Protein AF-A0A5P0ZSF3-F1 (afdb_monomer_lite)

Structure (mmCIF, N/CA/C/O backbone):
data_AF-A0A5P0ZSF3-F1
#
_entry.id   AF-A0A5P0ZSF3-F1
#
loop_
_atom_site.group_PDB
_atom_site.id
_atom_site.type_symbol
_atom_site.label_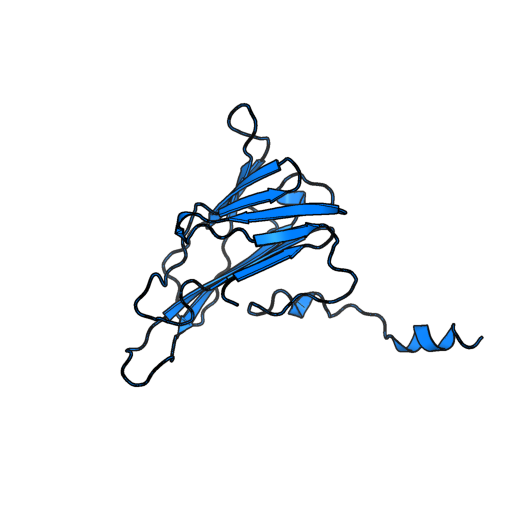atom_id
_atom_site.label_alt_id
_atom_site.label_comp_id
_atom_site.label_asym_id
_atom_site.label_entity_id
_atom_site.label_seq_id
_atom_site.pdbx_PDB_ins_code
_atom_site.Cartn_x
_atom_site.Cartn_y
_atom_site.Cartn_z
_atom_site.occupancy
_atom_site.B_iso_or_equiv
_atom_site.auth_seq_id
_atom_site.auth_comp_id
_atom_site.auth_asym_id
_atom_site.auth_atom_id
_atom_site.pdbx_PDB_model_num
ATOM 1 N N . LYS A 1 1 ? 3.431 -14.510 -9.820 1.00 53.94 1 LYS A N 1
ATOM 2 C CA . LYS A 1 1 ? 2.416 -13.658 -9.156 1.00 53.94 1 LYS A CA 1
ATOM 3 C C . LYS A 1 1 ? 2.974 -12.254 -9.147 1.00 53.94 1 LYS A C 1
ATOM 5 O O . LYS A 1 1 ? 4.081 -12.092 -8.649 1.00 53.94 1 LYS A O 1
ATOM 10 N N . HIS A 1 2 ? 2.286 -11.316 -9.782 1.00 77.31 2 HIS A N 1
ATOM 11 C CA . HIS A 1 2 ? 2.775 -9.950 -9.973 1.00 77.31 2 HIS A CA 1
ATOM 12 C C . HIS A 1 2 ? 2.245 -9.027 -8.874 1.00 77.31 2 HIS A C 1
ATOM 14 O O . HIS A 1 2 ? 2.740 -7.932 -8.681 1.00 77.31 2 HIS A O 1
ATOM 20 N N . GLU A 1 3 ? 1.304 -9.521 -8.082 1.00 81.19 3 GLU A N 1
ATOM 21 C CA . GLU A 1 3 ? 0.657 -8.805 -7.014 1.00 81.19 3 GLU A CA 1
ATOM 22 C C . GLU A 1 3 ? 0.197 -9.783 -5.924 1.00 81.19 3 GLU A C 1
ATOM 24 O O . GLU A 1 3 ? -0.018 -10.979 -6.165 1.00 81.19 3 GLU A O 1
ATOM 29 N N . SER A 1 4 ? 0.081 -9.291 -4.693 1.00 84.56 4 SER A N 1
ATOM 30 C CA . SER A 1 4 ? -0.464 -10.068 -3.581 1.00 84.56 4 SER A CA 1
ATOM 31 C C . SER A 1 4 ? -1.041 -9.173 -2.496 1.00 84.56 4 SER A C 1
ATOM 33 O O . SER A 1 4 ? -0.567 -8.057 -2.285 1.00 84.56 4 SER A O 1
ATOM 35 N N . LEU A 1 5 ? -2.047 -9.693 -1.794 1.00 85.12 5 LEU A N 1
ATOM 36 C CA . LEU A 1 5 ? -2.672 -9.055 -0.645 1.00 85.12 5 LEU A CA 1
ATOM 37 C C . LEU A 1 5 ? -2.792 -10.084 0.479 1.00 85.12 5 LEU A C 1
ATOM 39 O O . LEU A 1 5 ? -3.345 -11.167 0.285 1.00 85.12 5 LEU A O 1
ATOM 43 N N . LEU A 1 6 ? -2.255 -9.749 1.647 1.00 84.56 6 LEU A N 1
ATOM 44 C CA . LEU A 1 6 ? -2.312 -10.569 2.854 1.00 84.56 6 LEU A CA 1
ATOM 45 C C . LEU A 1 6 ? -2.728 -9.690 4.035 1.00 84.56 6 LEU A C 1
ATOM 47 O O . LEU A 1 6 ? -2.498 -8.482 4.034 1.00 84.56 6 LEU A O 1
ATOM 51 N N . ALA A 1 7 ? -3.310 -10.289 5.068 1.00 84.06 7 ALA A N 1
ATOM 52 C CA . ALA A 1 7 ? -3.648 -9.572 6.289 1.00 84.06 7 ALA A CA 1
ATOM 53 C C . ALA A 1 7 ? -3.560 -10.475 7.518 1.00 84.06 7 ALA A C 1
ATOM 55 O O . ALA A 1 7 ? -3.914 -11.657 7.468 1.00 84.06 7 ALA A O 1
ATOM 56 N N . ASP A 1 8 ? -3.122 -9.885 8.625 1.00 82.25 8 ASP A N 1
ATOM 57 C CA . ASP A 1 8 ?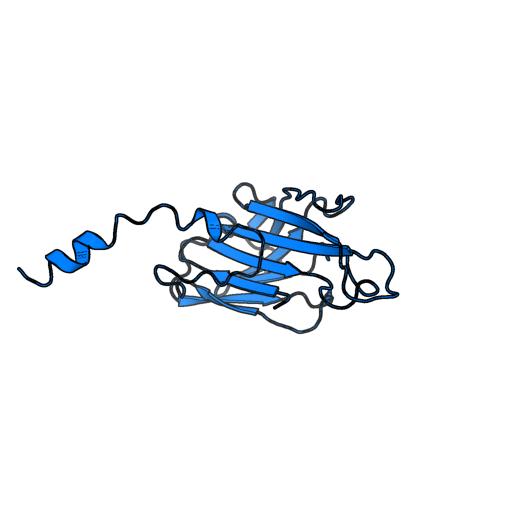 -3.201 -10.460 9.966 1.00 82.25 8 ASP A CA 1
ATOM 58 C C . ASP A 1 8 ? -4.166 -9.629 10.836 1.00 82.25 8 ASP A C 1
ATOM 60 O O . ASP A 1 8 ? -4.973 -8.852 10.324 1.00 82.25 8 ASP A O 1
ATOM 64 N N . GLN A 1 9 ? -4.135 -9.815 12.157 1.00 83.62 9 GLN A N 1
ATOM 65 C CA . GLN A 1 9 ? -5.008 -9.082 13.082 1.00 83.62 9 GLN A CA 1
ATOM 66 C C . GLN A 1 9 ? -4.698 -7.579 13.177 1.00 83.62 9 GLN A C 1
ATOM 68 O O . GLN A 1 9 ? -5.539 -6.822 13.645 1.00 83.62 9 GLN A O 1
ATOM 73 N N . ASN A 1 10 ? -3.505 -7.141 12.781 1.00 86.38 10 ASN A N 1
ATOM 74 C CA . ASN A 1 10 ? -2.973 -5.803 13.029 1.00 86.38 10 ASN A CA 1
ATOM 75 C C . ASN A 1 10 ? -2.536 -5.071 11.756 1.00 86.38 10 ASN A C 1
ATOM 77 O O . ASN A 1 10 ? -2.438 -3.843 11.775 1.00 86.38 10 ASN A O 1
ATOM 81 N N . ASN A 1 11 ? -2.239 -5.791 10.676 1.00 89.38 11 ASN A N 1
ATOM 82 C CA . ASN A 1 11 ? -1.584 -5.261 9.490 1.00 89.38 11 ASN A CA 1
ATOM 83 C C . ASN A 1 11 ? -2.178 -5.825 8.200 1.00 89.38 11 ASN A C 1
ATOM 85 O O . ASN A 1 11 ? -2.599 -6.980 8.127 1.00 89.38 11 ASN A O 1
ATOM 89 N N . ILE A 1 12 ? -2.101 -4.999 7.162 1.00 91.25 12 ILE A N 1
ATOM 90 C CA . ILE A 1 12 ? -2.286 -5.379 5.765 1.00 91.25 12 ILE A CA 1
ATOM 91 C C . ILE A 1 12 ? -0.913 -5.391 5.104 1.00 91.25 12 ILE A C 1
ATOM 93 O O . ILE A 1 12 ? -0.107 -4.486 5.328 1.00 91.25 12 ILE A O 1
ATOM 97 N N . TYR A 1 13 ? -0.664 -6.397 4.278 1.00 90.50 13 TYR A N 1
ATOM 98 C CA . TYR A 1 13 ? 0.545 -6.540 3.487 1.00 90.50 13 TYR A CA 1
ATOM 99 C C . TYR A 1 13 ? 0.172 -6.565 2.015 1.00 90.50 13 TYR A C 1
ATOM 101 O O . TYR A 1 13 ? -0.731 -7.300 1.614 1.00 90.50 13 TYR A O 1
ATOM 109 N N . PHE A 1 14 ? 0.874 -5.777 1.218 1.00 90.56 14 PHE A N 1
ATOM 110 C CA . PHE A 1 14 ? 0.641 -5.692 -0.213 1.00 90.56 14 PHE A CA 1
ATOM 111 C C . PHE A 1 14 ? 1.964 -5.737 -0.956 1.00 90.56 14 PHE A C 1
ATOM 113 O O . PHE A 1 14 ? 2.945 -5.136 -0.515 1.00 90.56 14 PHE A O 1
ATOM 120 N N . TYR A 1 15 ? 1.957 -6.411 -2.098 1.00 90.25 15 TYR A N 1
ATOM 121 C CA . TYR A 1 15 ? 3.040 -6.370 -3.066 1.00 90.25 15 TYR A CA 1
ATOM 122 C C . TYR A 1 15 ? 2.482 -6.170 -4.465 1.00 90.25 15 TYR A C 1
ATOM 124 O O . TYR A 1 15 ? 1.416 -6.700 -4.785 1.00 90.25 15 TYR A O 1
ATOM 132 N N . LEU A 1 16 ? 3.241 -5.453 -5.285 1.00 88.25 16 LEU A N 1
ATOM 133 C CA . LEU A 1 16 ? 3.003 -5.238 -6.701 1.00 88.25 16 LEU A CA 1
ATOM 134 C C . LEU A 1 16 ? 4.338 -5.180 -7.447 1.00 88.25 16 LEU A C 1
ATOM 136 O O . LEU A 1 16 ? 5.267 -4.512 -7.006 1.00 88.25 16 LEU A O 1
ATOM 140 N N . ASN A 1 17 ? 4.391 -5.814 -8.609 1.00 86.88 17 ASN A N 1
ATOM 141 C CA . ASN A 1 17 ? 5.426 -5.720 -9.622 1.00 86.88 17 ASN A CA 1
ATOM 142 C C . ASN A 1 17 ? 4.758 -5.252 -10.918 1.00 86.88 17 ASN A C 1
ATOM 144 O O . ASN A 1 17 ? 3.849 -5.912 -11.420 1.00 86.88 17 ASN A O 1
ATOM 148 N N . MET A 1 18 ? 5.195 -4.102 -11.432 1.00 85.00 18 MET A N 1
ATOM 149 C CA . MET A 1 18 ? 4.507 -3.385 -12.508 1.00 85.00 18 MET A CA 1
ATOM 150 C C . MET A 1 18 ? 4.554 -4.096 -13.865 1.00 85.00 18 MET A C 1
ATOM 152 O O . MET A 1 18 ? 3.564 -4.109 -14.590 1.00 85.00 18 MET A O 1
ATOM 156 N N . SER A 1 19 ? 5.697 -4.680 -14.227 1.00 76.62 19 SER A N 1
ATOM 157 C CA . SER A 1 19 ? 5.856 -5.404 -15.493 1.00 76.62 19 SER A CA 1
ATOM 158 C C . SER A 1 19 ? 6.932 -6.493 -15.394 1.00 76.62 19 SER A C 1
ATOM 160 O O . SER A 1 19 ? 8.065 -6.310 -15.839 1.00 76.62 19 SER A O 1
ATOM 162 N N . PRO A 1 20 ? 6.610 -7.647 -14.801 1.00 61.62 20 PRO A N 1
ATOM 163 C CA . PRO A 1 20 ? 7.577 -8.724 -14.583 1.00 61.62 20 PRO A CA 1
ATOM 164 C C . PRO A 1 20 ? 7.956 -9.507 -15.848 1.00 61.62 20 PRO A C 1
ATOM 166 O O . PRO A 1 20 ? 8.992 -10.165 -15.841 1.00 61.62 20 PRO A O 1
ATOM 169 N N . GLU A 1 21 ? 7.162 -9.439 -16.924 1.00 58.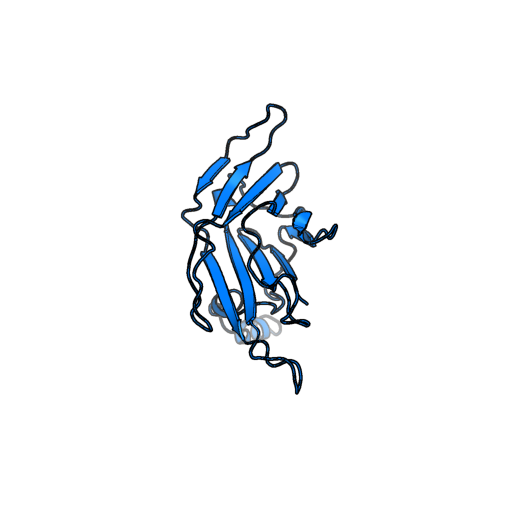25 21 GLU A N 1
ATOM 170 C CA . GLU A 1 21 ? 7.373 -10.257 -18.135 1.00 58.25 21 GLU A CA 1
ATOM 171 C C . GLU A 1 21 ? 7.695 -9.443 -19.402 1.00 58.25 21 GLU A C 1
ATOM 173 O O . GLU A 1 21 ? 8.157 -10.011 -20.388 1.00 58.25 21 GLU A O 1
ATOM 178 N N . HIS A 1 22 ? 7.545 -8.112 -19.400 1.00 55.47 22 HIS A N 1
ATOM 179 C CA . HIS A 1 22 ? 7.731 -7.305 -20.613 1.00 55.47 22 HIS A CA 1
ATOM 180 C C . HIS A 1 22 ? 8.356 -5.941 -20.313 1.00 55.47 22 HIS A C 1
ATOM 182 O O . HIS A 1 22 ? 7.652 -4.937 -20.224 1.00 55.47 22 HIS A O 1
ATOM 188 N N . GLY A 1 23 ? 9.688 -5.861 -20.235 1.00 53.16 23 GLY A N 1
ATOM 189 C CA . GLY A 1 23 ? 10.450 -4.620 -19.986 1.00 53.16 23 GLY A CA 1
ATOM 190 C C . GLY A 1 23 ? 10.260 -3.453 -20.976 1.00 53.16 23 GLY A C 1
ATOM 191 O O . GLY A 1 23 ? 11.004 -2.480 -20.901 1.00 53.16 23 GLY A O 1
ATOM 192 N N . TYR A 1 24 ? 9.267 -3.532 -21.867 1.00 54.81 24 TYR A N 1
ATOM 193 C CA . TYR A 1 24 ? 8.791 -2.479 -22.770 1.00 54.81 24 TYR A CA 1
ATOM 194 C C . TYR A 1 24 ? 7.370 -1.962 -22.447 1.00 54.81 24 TYR A C 1
ATOM 196 O O . TYR A 1 24 ? 6.880 -1.073 -23.140 1.00 54.81 24 TYR A O 1
ATOM 204 N N . GLY A 1 25 ? 6.694 -2.523 -21.437 1.00 62.72 25 GLY A N 1
ATOM 205 C CA . GLY A 1 25 ? 5.365 -2.107 -20.973 1.00 62.72 25 GLY A CA 1
ATOM 206 C C . GLY A 1 25 ? 5.399 -1.049 -19.864 1.00 62.72 25 GLY A C 1
ATOM 207 O O . GLY A 1 25 ? 6.421 -0.412 -19.616 1.00 62.72 25 GLY A O 1
ATOM 208 N N . TYR A 1 26 ? 4.269 -0.868 -19.174 1.00 74.38 26 TYR A N 1
ATOM 209 C CA . TYR A 1 26 ? 4.146 0.069 -18.054 1.00 74.38 26 TYR A CA 1
ATOM 210 C C . TYR A 1 26 ? 4.956 -0.420 -16.843 1.00 74.38 26 TYR A C 1
ATOM 212 O O . TYR A 1 26 ? 4.500 -1.250 -16.065 1.00 74.38 26 TYR A O 1
ATOM 220 N N . SER A 1 27 ? 6.199 0.049 -16.730 1.00 81.81 27 SER A N 1
ATOM 221 C CA . SER A 1 27 ? 7.203 -0.485 -15.802 1.00 81.81 27 SER A CA 1
ATOM 222 C C . SER A 1 27 ? 7.500 0.400 -14.593 1.00 81.81 27 SER A C 1
ATOM 224 O O . SER A 1 27 ? 8.235 -0.016 -13.700 1.00 81.81 27 SER A O 1
ATOM 226 N N . THR A 1 28 ? 6.954 1.613 -14.554 1.00 88.94 28 THR A N 1
ATOM 227 C CA . THR A 1 28 ? 7.092 2.549 -13.432 1.00 88.94 28 THR A CA 1
ATOM 228 C C . THR A 1 28 ? 5.900 2.453 -12.501 1.00 88.94 28 THR A C 1
ATOM 230 O O . THR A 1 28 ? 4.781 2.263 -12.971 1.00 88.94 28 THR A O 1
ATOM 233 N N . ILE A 1 29 ? 6.109 2.659 -11.204 1.00 91.25 29 ILE A N 1
ATOM 234 C CA . ILE A 1 29 ? 5.047 2.577 -10.210 1.00 91.25 29 ILE A CA 1
ATOM 235 C C . ILE A 1 29 ? 3.931 3.576 -10.524 1.00 91.25 29 ILE A C 1
ATOM 237 O O . ILE A 1 29 ? 4.165 4.775 -10.694 1.00 91.25 29 ILE A O 1
ATOM 241 N N . GLN A 1 30 ? 2.696 3.084 -10.562 1.00 92.88 30 GLN A N 1
ATOM 242 C CA . GLN A 1 30 ? 1.519 3.940 -10.574 1.00 92.88 30 GLN A CA 1
ATOM 243 C C . GLN A 1 30 ? 1.413 4.622 -9.202 1.00 92.88 30 GLN A C 1
ATOM 245 O O . GLN A 1 30 ? 1.299 3.914 -8.203 1.00 92.88 30 GLN A O 1
ATOM 250 N N . PRO A 1 31 ? 1.448 5.962 -9.090 1.00 94.25 31 PRO A N 1
ATOM 251 C CA . PRO A 1 31 ? 1.476 6.616 -7.780 1.00 94.25 31 PRO A CA 1
ATOM 252 C C . PRO A 1 31 ? 0.163 6.520 -7.003 1.00 94.25 31 PRO A C 1
ATOM 254 O O . PRO A 1 31 ? 0.176 6.485 -5.776 1.00 94.25 31 PRO A O 1
ATOM 257 N N . SER A 1 32 ? -0.971 6.524 -7.701 1.00 95.06 32 SER A N 1
ATOM 258 C CA . SER A 1 32 ? -2.303 6.712 -7.114 1.00 95.06 32 SER A CA 1
ATOM 259 C C . SER A 1 32 ? -3.356 5.791 -7.734 1.00 95.06 32 SER A C 1
ATOM 261 O O . SER A 1 32 ? -3.102 5.095 -8.721 1.00 95.06 32 SER A O 1
ATOM 263 N N . GLY A 1 33 ? -4.561 5.813 -7.159 1.00 92.81 33 GLY A N 1
ATOM 264 C CA . GLY A 1 33 ? -5.695 4.995 -7.598 1.00 92.81 33 GLY A CA 1
ATOM 265 C C . GLY A 1 33 ? -5.763 3.625 -6.927 1.00 92.81 33 GLY A C 1
ATOM 266 O O . GLY A 1 33 ? -6.530 2.782 -7.377 1.00 92.81 33 GLY A O 1
ATOM 267 N N . TYR A 1 34 ? -4.962 3.400 -5.881 1.00 96.31 34 TYR A N 1
ATOM 268 C CA . TYR A 1 34 ? -5.081 2.221 -5.029 1.00 96.31 34 TYR A CA 1
ATOM 269 C C . TYR A 1 34 ? -6.265 2.407 -4.087 1.00 96.31 34 TYR A C 1
ATOM 271 O O . TYR A 1 34 ? -6.200 3.228 -3.172 1.00 96.31 34 TYR A O 1
ATOM 279 N N . GLU A 1 35 ? -7.326 1.645 -4.307 1.00 96.81 35 GLU A N 1
ATOM 280 C CA . GLU A 1 35 ? -8.520 1.665 -3.470 1.00 96.81 35 GLU A CA 1
ATOM 281 C C . GLU A 1 35 ? -8.519 0.436 -2.565 1.00 96.81 35 GLU A C 1
ATOM 283 O O . GLU A 1 35 ? -8.636 -0.700 -3.036 1.00 96.81 35 GLU A O 1
ATOM 288 N N . LEU A 1 36 ? -8.375 0.689 -1.267 1.00 96.38 36 LEU A N 1
ATOM 289 C CA . LEU A 1 36 ? -8.384 -0.295 -0.197 1.00 96.38 36 LEU A CA 1
ATOM 290 C C . LEU A 1 36 ? -9.758 -0.306 0.473 1.00 96.38 36 LEU A C 1
ATOM 292 O O . LEU A 1 36 ? -10.204 0.720 0.984 1.00 96.38 36 LEU A O 1
ATOM 296 N N . THR A 1 37 ? -10.387 -1.473 0.557 1.00 94.38 37 THR A N 1
ATOM 297 C CA . THR A 1 37 ? -11.575 -1.679 1.397 1.00 94.38 37 THR A CA 1
ATOM 298 C C . THR A 1 37 ? -11.194 -2.518 2.606 1.00 94.38 37 THR A C 1
ATOM 300 O O . THR A 1 37 ? -10.463 -3.496 2.467 1.00 94.38 37 THR A O 1
ATOM 303 N N . VAL A 1 38 ? -11.688 -2.152 3.788 1.00 92.62 38 VAL A N 1
ATOM 304 C CA . VAL A 1 38 ? -11.593 -2.954 5.014 1.00 92.62 38 VAL A CA 1
ATOM 305 C C . VAL A 1 38 ? -12.971 -2.968 5.666 1.00 92.62 38 VAL A C 1
ATOM 307 O O . VAL A 1 38 ? -13.394 -1.962 6.237 1.00 92.62 38 VAL A O 1
ATOM 310 N N . GLY A 1 39 ? -13.686 -4.087 5.549 1.00 89.62 39 GLY A N 1
ATOM 311 C CA . GLY A 1 39 ? -15.076 -4.172 5.993 1.00 89.62 39 GLY A CA 1
ATOM 312 C C . GLY A 1 39 ? -15.966 -3.184 5.235 1.00 89.62 39 GLY A C 1
ATOM 313 O O . GLY A 1 39 ? -16.091 -3.260 4.017 1.00 89.62 39 GLY A O 1
ATOM 314 N N . ASP A 1 40 ? -16.583 -2.249 5.955 1.00 88.94 40 ASP A N 1
ATOM 315 C CA . ASP A 1 40 ? -17.455 -1.203 5.408 1.00 88.94 40 ASP A CA 1
ATOM 316 C C . ASP A 1 40 ? -16.721 0.112 5.083 1.00 88.94 40 ASP A C 1
ATOM 318 O O . ASP A 1 40 ? -17.345 1.075 4.632 1.00 88.94 40 ASP A O 1
ATOM 322 N N . LYS A 1 41 ? -15.404 0.168 5.309 1.00 91.94 41 LYS A N 1
ATOM 323 C CA . LYS A 1 41 ? -14.582 1.363 5.091 1.00 91.94 41 LYS A CA 1
ATOM 324 C C . LYS A 1 41 ? -13.814 1.289 3.784 1.00 91.94 41 LYS A C 1
ATOM 326 O O . LYS A 1 41 ? -13.224 0.258 3.472 1.00 91.94 41 LYS A O 1
ATOM 331 N N . GLN A 1 42 ? -13.748 2.416 3.082 1.00 94.81 42 GLN A N 1
ATOM 332 C CA . GLN A 1 42 ? -13.008 2.564 1.833 1.00 94.81 42 GLN A CA 1
ATOM 333 C C . GLN A 1 42 ? -11.942 3.652 1.967 1.00 94.81 42 GLN A C 1
ATOM 335 O O . GLN A 1 42 ? -12.189 4.702 2.560 1.00 94.81 42 GLN A O 1
ATOM 340 N N . PHE A 1 43 ? -10.765 3.410 1.392 1.00 96.50 43 PHE A N 1
ATOM 341 C CA . PHE A 1 43 ? -9.629 4.319 1.438 1.00 96.50 43 PHE A CA 1
ATOM 342 C C . PHE A 1 43 ? -8.928 4.411 0.081 1.00 96.50 43 PHE A C 1
ATOM 344 O O . PHE A 1 43 ? -8.550 3.384 -0.478 1.00 96.50 43 PHE A O 1
ATOM 351 N N . SER A 1 44 ? -8.638 5.627 -0.382 1.00 97.12 44 SER A N 1
ATOM 352 C CA . SER A 1 44 ? -7.648 5.849 -1.439 1.00 97.12 44 SER A CA 1
ATOM 353 C C . SER A 1 44 ? -6.251 5.947 -0.836 1.00 97.12 44 SER A C 1
ATOM 355 O O . SER A 1 44 ? -6.021 6.704 0.114 1.00 97.12 44 SER A O 1
ATOM 357 N N . LEU A 1 45 ? -5.293 5.239 -1.431 1.00 98.12 45 LEU A N 1
ATOM 358 C CA . LEU A 1 45 ? -3.875 5.320 -1.094 1.00 98.12 45 LEU A CA 1
ATOM 359 C C . LEU A 1 45 ? -3.100 5.962 -2.250 1.00 98.12 45 LEU A C 1
ATOM 361 O O . LEU A 1 45 ? -3.319 5.662 -3.426 1.00 98.12 45 LEU A O 1
ATOM 365 N N . THR A 1 46 ? -2.164 6.850 -1.922 1.00 98.00 46 THR A N 1
ATOM 366 C CA . THR A 1 46 ? -1.222 7.432 -2.889 1.00 98.00 46 THR A CA 1
ATOM 367 C C . THR A 1 46 ? 0.197 7.389 -2.358 1.00 98.00 46 THR A C 1
ATOM 369 O O . THR A 1 46 ? 0.482 7.857 -1.256 1.00 98.00 46 THR A O 1
ATOM 372 N N . VAL A 1 47 ? 1.102 6.868 -3.173 1.00 97.88 47 VAL A N 1
ATOM 373 C CA . VAL A 1 47 ? 2.532 6.794 -2.900 1.00 97.88 47 VAL A CA 1
ATOM 374 C C . VAL A 1 47 ? 3.140 8.192 -2.932 1.00 97.88 47 VAL A C 1
ATOM 376 O O . VAL A 1 47 ? 3.031 8.919 -3.919 1.00 97.88 47 VAL A O 1
ATOM 379 N N . GLN A 1 48 ? 3.799 8.575 -1.843 1.00 97.56 48 GLN A N 1
ATOM 380 C CA . GLN A 1 48 ? 4.512 9.843 -1.743 1.00 97.56 48 GLN A CA 1
ATOM 381 C C . GLN A 1 48 ? 5.905 9.720 -2.361 1.00 97.56 48 GLN A C 1
ATOM 383 O O . GLN A 1 48 ? 6.634 8.771 -2.084 1.00 97.56 48 GLN A O 1
ATOM 388 N N . ASN A 1 49 ? 6.295 10.716 -3.161 1.00 94.38 49 ASN A N 1
ATOM 389 C CA . ASN A 1 49 ? 7.606 10.793 -3.817 1.00 94.38 49 ASN A CA 1
ATOM 390 C C . ASN A 1 49 ? 8.012 9.501 -4.569 1.00 94.38 49 ASN A C 1
ATOM 392 O O . ASN A 1 49 ? 9.078 8.946 -4.296 1.00 94.38 49 ASN A O 1
ATOM 396 N N . PRO A 1 50 ? 7.206 9.008 -5.530 1.00 94.56 50 PRO A N 1
ATOM 397 C CA . PRO A 1 50 ? 7.453 7.720 -6.190 1.00 94.56 50 PRO A CA 1
ATOM 398 C C . PRO A 1 50 ? 8.624 7.736 -7.192 1.00 94.56 50 PRO A C 1
ATOM 400 O O . PRO A 1 50 ? 9.097 6.687 -7.607 1.00 94.56 50 PRO A O 1
ATOM 403 N N . TYR A 1 51 ? 9.124 8.911 -7.578 1.00 92.12 51 TYR A N 1
ATOM 404 C CA . TYR A 1 51 ? 10.015 9.080 -8.734 1.00 92.12 51 TYR A CA 1
ATOM 405 C C . TYR A 1 51 ? 11.513 8.961 -8.414 1.00 92.12 51 TYR A C 1
ATOM 407 O O . TYR A 1 51 ? 11.928 9.070 -7.261 1.00 92.12 51 TYR A O 1
ATOM 415 N N . ASN A 1 52 ? 12.354 8.855 -9.447 1.00 91.19 52 ASN A N 1
ATOM 416 C CA . ASN A 1 52 ? 13.824 8.839 -9.342 1.00 91.19 52 ASN A CA 1
ATOM 417 C C . ASN A 1 52 ? 14.385 7.629 -8.570 1.00 91.19 52 ASN A C 1
ATOM 419 O O . ASN A 1 52 ? 15.342 7.766 -7.807 1.00 91.19 52 ASN A O 1
ATOM 423 N N . LEU A 1 53 ? 13.780 6.450 -8.736 1.00 90.94 53 LEU A N 1
ATOM 424 C CA . LEU A 1 53 ? 14.311 5.208 -8.176 1.00 90.94 53 LEU A CA 1
ATOM 425 C C . LEU A 1 53 ? 15.580 4.780 -8.918 1.00 90.94 53 LEU A C 1
ATOM 427 O O . LEU A 1 53 ? 15.651 4.827 -10.148 1.00 90.94 53 LEU A O 1
ATOM 431 N N . GLN A 1 54 ? 16.583 4.355 -8.154 1.00 90.06 54 GLN A N 1
ATOM 432 C CA . GLN A 1 54 ? 17.813 3.790 -8.696 1.00 90.06 54 GLN A CA 1
ATOM 433 C C . GLN A 1 54 ? 17.699 2.265 -8.738 1.00 90.06 54 GLN A C 1
ATOM 435 O O . GLN A 1 54 ? 17.069 1.652 -7.876 1.00 90.06 54 GLN A O 1
ATOM 440 N N . VAL A 1 55 ? 18.298 1.654 -9.762 1.00 86.44 55 VAL A N 1
ATOM 441 C CA . VAL A 1 55 ? 18.258 0.199 -9.946 1.00 86.44 55 VAL A CA 1
ATOM 442 C C . VAL A 1 55 ? 18.920 -0.494 -8.751 1.00 86.44 55 VAL A C 1
ATOM 444 O O . VAL A 1 55 ? 20.023 -0.122 -8.355 1.00 86.44 55 VAL A O 1
ATOM 447 N N . ASN A 1 56 ? 18.246 -1.505 -8.198 1.00 84.19 56 ASN A N 1
ATOM 448 C CA . ASN A 1 56 ? 18.654 -2.293 -7.034 1.00 84.19 56 ASN A CA 1
ATOM 449 C C . ASN A 1 56 ? 18.927 -1.464 -5.767 1.00 84.19 56 ASN A C 1
ATOM 451 O O . ASN A 1 56 ? 19.716 -1.871 -4.915 1.00 84.19 56 ASN A O 1
ATOM 455 N N . GLN A 1 57 ? 18.273 -0.309 -5.628 1.00 88.00 57 GLN A N 1
ATOM 456 C CA . GLN A 1 57 ? 18.331 0.512 -4.420 1.00 88.00 57 GLN A CA 1
ATOM 457 C C . GLN A 1 57 ? 16.917 0.752 -3.882 1.00 88.00 57 GLN A C 1
ATOM 459 O O . GLN A 1 57 ? 16.285 1.756 -4.233 1.00 88.00 57 GLN A O 1
ATOM 464 N N . PRO A 1 58 ? 16.408 -0.158 -3.030 1.00 90.06 58 PRO A N 1
ATOM 465 C CA . PRO A 1 58 ? 15.113 0.015 -2.400 1.00 90.06 58 PRO A CA 1
ATOM 466 C C . PRO A 1 58 ? 15.051 1.329 -1.624 1.00 90.06 58 PRO A C 1
ATOM 468 O O . PRO A 1 58 ? 15.957 1.659 -0.855 1.00 90.06 58 PRO A O 1
ATOM 471 N N . ARG A 1 59 ? 13.955 2.067 -1.789 1.00 93.69 59 ARG A N 1
ATOM 472 C CA . ARG A 1 59 ? 13.729 3.337 -1.104 1.00 93.69 59 ARG A CA 1
ATOM 473 C C . ARG A 1 59 ? 12.475 3.265 -0.255 1.00 93.69 59 ARG A C 1
ATOM 475 O O . ARG A 1 59 ? 11.399 2.936 -0.751 1.00 93.69 59 ARG A O 1
ATOM 482 N N . LYS A 1 60 ? 12.619 3.632 1.019 1.00 94.56 60 LYS A N 1
ATOM 483 C CA . LYS A 1 60 ? 11.479 3.820 1.915 1.00 94.56 60 LYS A CA 1
ATOM 484 C C . LYS A 1 60 ? 10.716 5.082 1.517 1.00 94.56 60 LYS A C 1
ATOM 486 O O . LYS A 1 60 ? 11.322 6.135 1.321 1.00 94.56 60 LYS A O 1
ATOM 491 N N . VAL A 1 61 ? 9.401 4.966 1.414 1.00 96.38 61 VAL A N 1
ATOM 492 C CA . VAL A 1 61 ? 8.475 6.069 1.131 1.00 96.38 61 VAL A CA 1
ATOM 493 C C . VAL A 1 61 ? 7.304 6.024 2.119 1.00 96.38 61 VAL A C 1
ATOM 495 O O . VAL A 1 61 ? 7.292 5.211 3.043 1.00 96.38 61 VAL A O 1
ATOM 498 N N . ASN A 1 62 ? 6.322 6.905 1.945 1.00 97.94 62 ASN A N 1
ATOM 499 C CA . ASN A 1 62 ? 5.091 6.911 2.730 1.00 97.94 62 ASN A CA 1
ATOM 500 C C . ASN A 1 62 ? 3.876 6.798 1.806 1.00 97.94 62 ASN A C 1
ATOM 502 O O . ASN A 1 62 ? 3.960 7.086 0.610 1.00 97.94 62 ASN A O 1
ATOM 506 N N . LEU A 1 63 ? 2.735 6.430 2.382 1.00 98.31 63 LEU A N 1
ATOM 507 C CA . LEU A 1 63 ? 1.438 6.535 1.727 1.00 98.31 63 LEU A CA 1
ATOM 508 C C . LEU A 1 63 ? 0.693 7.742 2.290 1.00 98.31 63 LEU A C 1
ATOM 510 O O . LEU A 1 63 ? 0.710 7.984 3.493 1.00 98.31 63 LEU A O 1
ATOM 514 N N . GLN A 1 64 ? 0.020 8.483 1.427 1.00 98.06 64 GLN A N 1
ATOM 515 C CA . GLN A 1 64 ? -1.062 9.372 1.815 1.00 98.06 64 GLN A CA 1
ATOM 516 C C . GLN A 1 64 ? -2.367 8.577 1.736 1.00 98.06 64 GLN A C 1
ATOM 518 O O . GLN A 1 64 ? -2.607 7.885 0.747 1.00 98.06 64 GLN A O 1
ATOM 523 N N . ILE A 1 65 ? -3.167 8.655 2.795 1.00 97.56 65 ILE A N 1
ATOM 524 C CA . ILE A 1 65 ? -4.420 7.916 2.959 1.00 97.56 65 ILE A CA 1
ATOM 525 C C . ILE A 1 65 ? -5.564 8.915 3.019 1.00 97.56 65 ILE A C 1
ATOM 527 O O . ILE A 1 65 ? -5.503 9.851 3.818 1.00 97.56 65 ILE A O 1
ATOM 531 N N . TRP A 1 66 ? -6.614 8.660 2.244 1.00 96.06 66 TRP A N 1
ATOM 532 C CA . TRP A 1 66 ? -7.903 9.339 2.344 1.00 96.06 66 TRP A CA 1
ATOM 533 C C . TRP A 1 66 ? -9.009 8.310 2.538 1.00 96.06 66 TRP A C 1
ATOM 535 O O . TRP A 1 66 ? -9.184 7.442 1.693 1.00 96.06 66 TRP A O 1
ATOM 545 N N . GLU A 1 67 ? -9.743 8.393 3.644 1.00 95.94 67 GLU A N 1
ATOM 546 C CA . GLU A 1 67 ? -10.972 7.627 3.863 1.00 95.94 67 GLU A CA 1
ATOM 547 C C . GLU A 1 67 ? -12.127 8.276 3.103 1.00 95.94 67 GLU A C 1
ATOM 549 O O . GLU A 1 67 ? -12.304 9.495 3.154 1.00 95.94 67 GLU A O 1
ATOM 554 N N . HIS A 1 68 ? -12.942 7.452 2.454 1.00 93.06 68 HIS A N 1
ATOM 555 C CA . HIS A 1 68 ? -14.200 7.867 1.846 1.00 93.06 68 HIS A CA 1
ATOM 556 C C . HIS A 1 68 ? -15.350 7.555 2.795 1.00 93.06 68 HIS A C 1
ATOM 558 O O . HIS A 1 68 ? -15.455 6.450 3.330 1.00 93.06 68 HIS A O 1
ATOM 564 N N . ASP A 1 69 ? -16.240 8.522 2.984 1.00 83.56 69 ASP A N 1
ATOM 565 C CA . ASP A 1 69 ? -17.515 8.323 3.662 1.00 83.56 69 ASP A CA 1
ATOM 566 C C . ASP A 1 69 ? -18.672 8.828 2.787 1.00 83.56 69 ASP A C 1
ATOM 568 O O . ASP A 1 69 ? -18.472 9.368 1.696 1.00 83.56 69 ASP A O 1
ATOM 572 N N . LYS A 1 70 ? -19.914 8.670 3.261 1.00 72.81 70 LYS A N 1
ATOM 573 C CA . LYS A 1 70 ? -21.108 9.128 2.527 1.00 72.81 70 LYS A CA 1
ATOM 574 C C . LYS A 1 70 ? -21.145 10.650 2.294 1.00 72.81 70 LYS A C 1
ATOM 576 O O . LYS A 1 70 ? -21.944 11.097 1.478 1.00 72.81 70 LYS A O 1
ATOM 581 N N . ALA A 1 71 ? -20.334 11.430 3.012 1.00 70.12 71 ALA A N 1
ATOM 582 C CA . ALA A 1 71 ? -20.234 12.884 2.897 1.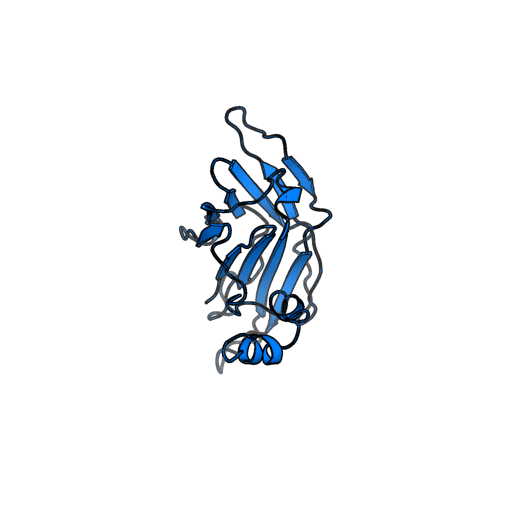00 70.12 71 ALA A CA 1
ATOM 583 C C . ALA A 1 71 ? -19.024 13.343 2.053 1.00 70.12 71 ALA A C 1
ATOM 585 O O . ALA A 1 71 ? -18.870 14.540 1.812 1.00 70.12 71 ALA A O 1
ATOM 586 N N . GLY A 1 72 ? -18.199 12.409 1.567 1.00 65.69 72 GLY A N 1
ATOM 587 C CA . GLY A 1 72 ? -17.063 12.646 0.677 1.00 65.69 72 GLY A CA 1
ATOM 588 C C . GLY A 1 72 ? -15.688 12.588 1.347 1.00 65.69 72 GLY A C 1
ATOM 589 O O . GLY A 1 72 ? -14.712 12.351 0.644 1.00 65.69 72 GLY A O 1
ATOM 590 N N . TYR A 1 73 ? -15.582 12.742 2.671 1.00 71.38 73 TYR A N 1
ATOM 591 C CA . TYR A 1 73 ? -14.309 12.626 3.396 1.00 71.38 73 TYR A CA 1
ATOM 592 C C . TYR A 1 73 ? -14.529 12.015 4.779 1.00 71.38 73 TYR A C 1
ATOM 594 O O . TYR A 1 73 ? -15.178 12.611 5.636 1.00 71.38 73 TYR A O 1
ATOM 602 N N . GLY A 1 74 ? -13.924 10.850 5.009 1.00 80.38 74 GLY A N 1
ATOM 603 C CA . GLY A 1 74 ? -13.900 10.196 6.311 1.00 80.38 74 GLY A CA 1
ATOM 604 C C . GLY A 1 74 ? -12.929 10.843 7.306 1.00 80.38 74 GLY A C 1
ATOM 605 O O . GLY A 1 74 ? -12.366 11.917 7.095 1.00 80.38 74 GLY A O 1
ATOM 606 N N . LYS A 1 75 ? -12.715 10.167 8.437 1.00 88.44 75 LYS A N 1
ATOM 607 C CA . LYS A 1 75 ? -11.896 10.654 9.559 1.00 88.44 75 LYS A CA 1
ATOM 608 C C . LYS A 1 75 ? -10.394 10.551 9.290 1.00 88.44 75 LYS A C 1
ATOM 610 O O . LYS A 1 75 ? -9.612 11.201 9.986 1.00 88.44 75 LYS A O 1
ATOM 615 N N . VAL A 1 76 ? -9.974 9.730 8.327 1.00 93.62 76 VAL A N 1
ATOM 616 C CA . VAL A 1 76 ? -8.561 9.561 7.963 1.00 93.62 76 VAL A CA 1
ATOM 617 C C . VAL A 1 76 ? -8.223 10.372 6.714 1.00 93.62 76 VAL A C 1
ATOM 619 O O . VAL A 1 76 ? -8.708 10.091 5.625 1.00 93.62 76 VAL A O 1
ATOM 622 N N . ASN A 1 77 ? -7.341 11.357 6.871 1.00 95.38 77 ASN A N 1
ATOM 623 C CA . ASN A 1 77 ? -6.729 12.113 5.778 1.00 95.38 77 ASN A CA 1
ATOM 624 C C . ASN A 1 77 ? -5.311 12.525 6.198 1.00 95.38 77 ASN A C 1
ATOM 626 O O . ASN A 1 77 ? -5.125 13.560 6.841 1.00 95.38 77 ASN A O 1
ATOM 630 N N . LYS A 1 78 ? -4.319 11.664 5.952 1.00 96.31 78 LYS A N 1
ATOM 631 C CA . LYS A 1 78 ? -2.951 11.862 6.462 1.00 96.31 78 LYS A CA 1
ATOM 632 C C . LYS A 1 78 ? -1.905 11.045 5.714 1.00 96.31 78 LYS A C 1
ATOM 634 O O . LYS A 1 78 ? -2.209 10.007 5.127 1.00 96.31 78 LYS A O 1
ATOM 639 N N . VAL A 1 79 ? -0.651 11.467 5.860 1.00 98.00 79 VAL A N 1
ATOM 640 C CA . VAL A 1 79 ? 0.518 10.657 5.514 1.00 98.00 79 VAL A CA 1
ATOM 641 C C . VAL A 1 79 ? 0.740 9.619 6.617 1.00 98.00 79 VAL A C 1
ATOM 643 O O . VAL A 1 79 ? 0.698 9.940 7.806 1.00 98.00 79 VAL A O 1
ATOM 646 N N . THR A 1 80 ? 0.992 8.370 6.237 1.00 97.44 80 THR A N 1
ATOM 647 C CA . THR A 1 80 ? 1.328 7.283 7.162 1.00 97.44 80 THR A CA 1
ATOM 648 C C . THR A 1 80 ? 2.619 7.571 7.918 1.00 97.44 80 THR A C 1
ATOM 650 O O . THR A 1 80 ? 3.618 7.960 7.312 1.00 97.44 80 THR A O 1
ATOM 653 N N . THR A 1 81 ? 2.635 7.257 9.210 1.00 96.81 81 THR A N 1
ATOM 654 C CA . THR A 1 81 ? 3.792 7.435 10.109 1.00 96.81 81 THR A CA 1
ATOM 655 C C . THR A 1 81 ? 4.360 6.115 10.639 1.00 96.81 81 THR A C 1
ATOM 657 O O . THR A 1 81 ? 5.506 6.064 11.073 1.00 96.81 81 THR A O 1
ATOM 660 N N . LYS A 1 82 ? 3.569 5.041 10.586 1.00 95.25 82 LYS A N 1
ATOM 661 C CA . LYS A 1 82 ? 3.850 3.696 11.105 1.00 95.25 82 LYS A CA 1
ATOM 662 C C . LYS A 1 82 ? 3.834 2.625 10.015 1.00 95.25 82 LYS A C 1
ATOM 664 O O . LYS A 1 82 ? 4.079 1.462 10.319 1.00 95.25 82 LYS A O 1
ATOM 669 N N . ALA A 1 83 ? 3.493 2.991 8.779 1.00 94.62 83 ALA A N 1
ATOM 670 C CA . ALA A 1 83 ? 3.571 2.078 7.649 1.00 94.62 83 ALA A CA 1
ATOM 671 C C . ALA A 1 83 ? 5.024 1.923 7.192 1.00 94.62 83 ALA A C 1
ATOM 673 O O . ALA A 1 83 ? 5.785 2.892 7.136 1.00 94.62 83 ALA A O 1
ATOM 674 N N . ASP A 1 84 ? 5.382 0.700 6.830 1.00 93.88 84 ASP A N 1
ATOM 675 C CA . ASP A 1 84 ? 6.640 0.392 6.169 1.00 93.88 84 ASP A CA 1
ATOM 676 C C . ASP A 1 84 ? 6.336 0.198 4.688 1.00 93.88 84 ASP A C 1
ATOM 678 O O . ASP A 1 84 ? 5.682 -0.774 4.326 1.00 93.88 84 ASP A O 1
ATOM 682 N N . VAL A 1 85 ? 6.748 1.149 3.849 1.00 94.88 85 VAL A N 1
ATOM 683 C CA . VAL A 1 85 ? 6.451 1.169 2.410 1.00 94.88 85 VAL A CA 1
ATOM 684 C C . VAL A 1 85 ? 7.768 1.307 1.670 1.00 94.88 85 VAL A C 1
ATOM 686 O O . VAL A 1 85 ? 8.533 2.240 1.927 1.00 94.88 85 VAL A O 1
ATOM 689 N N . TYR A 1 86 ? 8.028 0.388 0.754 1.00 94.75 86 TYR A N 1
ATOM 690 C CA . TYR A 1 86 ? 9.253 0.345 -0.023 1.00 94.75 86 TYR A CA 1
ATOM 691 C C . TYR A 1 86 ? 8.927 0.296 -1.502 1.00 94.75 86 TYR A C 1
ATOM 693 O O . TYR A 1 86 ? 8.037 -0.434 -1.935 1.00 94.75 86 TYR A O 1
ATOM 701 N N . LEU A 1 87 ? 9.685 1.072 -2.266 1.00 93.94 87 LEU A N 1
ATOM 702 C CA . LEU A 1 87 ? 9.737 0.963 -3.711 1.00 93.94 87 LEU A CA 1
ATOM 703 C C . LEU A 1 87 ? 11.096 0.418 -4.111 1.00 93.94 87 LEU A C 1
ATOM 705 O O . LEU A 1 87 ? 12.113 0.812 -3.535 1.00 93.94 87 LEU A O 1
ATOM 709 N N . ASN A 1 88 ? 11.127 -0.438 -5.118 1.00 91.25 88 ASN A N 1
ATOM 710 C CA . ASN A 1 88 ? 12.364 -0.954 -5.675 1.00 91.25 88 ASN A CA 1
ATOM 711 C C . ASN A 1 88 ? 12.303 -0.907 -7.196 1.00 91.25 88 ASN A C 1
ATOM 713 O O . ASN A 1 88 ? 11.244 -1.095 -7.775 1.00 91.25 88 ASN A O 1
ATOM 717 N N . ARG A 1 89 ? 13.439 -0.669 -7.846 1.00 89.25 89 ARG A N 1
ATOM 718 C CA . ARG A 1 89 ? 13.568 -0.783 -9.298 1.00 89.25 89 ARG A CA 1
ATOM 719 C C . ARG A 1 89 ? 14.518 -1.930 -9.584 1.00 89.25 89 ARG A C 1
ATOM 721 O O . ARG A 1 89 ? 15.695 -1.828 -9.254 1.00 89.25 89 ARG A O 1
ATOM 728 N N . ILE A 1 90 ? 14.034 -2.996 -10.203 1.00 85.19 90 ILE A N 1
ATOM 729 C CA . ILE A 1 90 ? 14.840 -4.182 -10.502 1.00 85.19 90 ILE A CA 1
ATOM 730 C C . ILE A 1 90 ? 15.047 -4.325 -12.012 1.00 85.19 90 ILE A C 1
ATOM 732 O O . ILE A 1 90 ? 14.149 -3.982 -12.785 1.00 85.19 90 ILE A O 1
ATOM 736 N N . PRO A 1 91 ? 16.218 -4.803 -12.462 1.00 81.75 91 PRO A N 1
ATOM 737 C CA . PRO A 1 91 ? 16.449 -5.062 -13.874 1.00 81.75 91 PRO A CA 1
ATOM 738 C C . PRO A 1 91 ? 15.635 -6.279 -14.326 1.00 81.75 91 PRO A C 1
ATOM 740 O O . PRO A 1 91 ? 15.574 -7.289 -13.624 1.00 81.75 91 PRO A O 1
ATOM 743 N N . ILE A 1 92 ? 15.059 -6.209 -15.522 1.00 77.31 92 ILE A N 1
ATOM 744 C CA . ILE A 1 92 ? 14.387 -7.343 -16.153 1.00 77.31 92 ILE A CA 1
ATOM 745 C C . ILE A 1 92 ? 15.322 -7.878 -17.241 1.00 77.31 92 ILE A C 1
ATOM 747 O O . ILE A 1 92 ? 15.400 -7.332 -18.339 1.00 77.31 92 ILE A O 1
ATOM 751 N N . ASN A 1 93 ? 16.046 -8.953 -16.936 1.00 65.19 93 ASN A N 1
ATOM 752 C CA . ASN A 1 93 ? 16.815 -9.704 -17.931 1.00 65.19 93 ASN A CA 1
ATOM 753 C C . ASN A 1 93 ? 15.958 -10.871 -18.437 1.00 65.19 93 ASN A C 1
ATOM 755 O O . ASN A 1 93 ? 16.259 -12.021 -18.130 1.00 65.19 93 ASN A O 1
ATOM 759 N N . VAL A 1 94 ? 14.846 -10.582 -19.119 1.00 57.22 94 VAL A N 1
ATOM 760 C CA . VAL A 1 94 ? 13.896 -11.641 -19.510 1.00 57.22 94 VAL A CA 1
ATOM 761 C C . VAL A 1 94 ? 14.233 -12.324 -20.827 1.00 57.22 94 VAL A C 1
ATOM 763 O O . VAL A 1 94 ? 14.057 -13.530 -20.887 1.00 57.22 94 VAL A O 1
ATOM 766 N N . ASP A 1 95 ? 14.823 -11.658 -21.825 1.00 52.31 95 ASP A N 1
ATOM 767 C CA . ASP A 1 95 ? 15.062 -12.309 -23.123 1.00 52.31 95 ASP A CA 1
ATOM 768 C C . ASP A 1 95 ? 16.321 -11.823 -23.854 1.00 52.31 95 ASP A C 1
ATOM 770 O O . ASP A 1 95 ? 16.698 -10.649 -23.809 1.00 52.31 95 ASP A O 1
ATOM 774 N N . LYS A 1 96 ? 16.964 -12.731 -24.606 1.00 47.66 96 LYS A N 1
ATOM 775 C CA . LYS A 1 96 ? 18.052 -12.378 -25.535 1.00 47.66 96 LYS A CA 1
ATOM 776 C C . LYS A 1 96 ? 17.513 -11.442 -26.624 1.00 47.66 96 LYS A C 1
ATOM 778 O O . LYS A 1 96 ? 16.708 -11.861 -27.446 1.00 47.66 96 LYS A O 1
ATOM 783 N N . GLY A 1 97 ? 18.010 -10.205 -26.665 1.00 53.53 97 GLY A N 1
ATOM 784 C CA . GLY A 1 97 ? 17.630 -9.191 -27.662 1.00 53.53 97 GLY A CA 1
ATOM 785 C C . GLY A 1 97 ? 16.723 -8.083 -27.119 1.00 53.53 97 GLY A C 1
ATOM 786 O O . GLY A 1 97 ? 16.570 -7.057 -27.777 1.00 53.53 97 GLY A O 1
ATOM 787 N N . VAL A 1 98 ? 16.196 -8.247 -25.903 1.00 55.00 98 VAL A N 1
ATOM 788 C CA . VAL A 1 98 ? 15.568 -7.169 -25.134 1.00 55.00 98 VAL A CA 1
ATOM 789 C C . VAL A 1 98 ? 16.686 -6.371 -24.462 1.00 55.00 98 VAL A C 1
ATOM 791 O O . VAL A 1 98 ? 17.565 -6.942 -23.815 1.00 55.00 98 VAL A O 1
ATOM 794 N N . GLY A 1 99 ? 16.715 -5.053 -24.674 1.00 55.62 99 GLY A N 1
ATOM 795 C CA . GLY A 1 99 ? 17.668 -4.168 -23.996 1.00 55.62 99 GLY A CA 1
ATOM 796 C C . GLY A 1 99 ? 17.526 -4.266 -22.472 1.00 55.62 99 GLY A C 1
ATOM 797 O O . GLY A 1 99 ? 16.525 -4.774 -21.980 1.00 55.62 99 GLY A O 1
ATOM 798 N N . GLN A 1 100 ? 18.514 -3.773 -21.717 1.00 61.59 100 GLN A N 1
ATOM 799 C CA . GLN A 1 100 ? 18.442 -3.687 -20.250 1.00 61.59 100 GLN A CA 1
ATOM 800 C C . GLN A 1 100 ? 17.162 -2.928 -19.836 1.00 61.59 100 GLN A C 1
ATOM 802 O O . GLN A 1 100 ? 17.120 -1.700 -19.903 1.00 61.59 100 GLN A O 1
ATOM 807 N N . GLY A 1 101 ? 16.107 -3.657 -19.470 1.00 75.44 101 GLY A N 1
ATOM 808 C CA . GLY A 1 101 ? 14.840 -3.110 -18.992 1.00 75.44 101 GLY A CA 1
ATOM 809 C C . GLY A 1 101 ? 14.798 -3.084 -17.469 1.00 75.44 101 GLY A C 1
ATOM 810 O O . GLY A 1 101 ? 15.625 -3.704 -16.802 1.00 75.44 101 GLY A O 1
ATOM 811 N N . TYR A 1 102 ? 13.817 -2.389 -16.902 1.00 81.38 102 TYR A N 1
ATOM 812 C CA . TYR A 1 102 ? 13.527 -2.455 -15.472 1.00 81.38 102 TYR A CA 1
ATOM 813 C C . TYR A 1 102 ? 12.029 -2.594 -15.234 1.00 81.38 102 TYR A C 1
ATOM 815 O O . TYR A 1 102 ? 11.235 -2.210 -16.089 1.00 81.38 102 TYR A O 1
ATOM 823 N N . THR A 1 103 ? 11.667 -3.115 -14.065 1.00 86.38 103 THR A N 1
ATOM 824 C CA . THR A 1 103 ? 10.328 -3.012 -13.475 1.00 86.38 103 THR A CA 1
ATOM 825 C C . THR A 1 103 ? 10.463 -2.384 -12.099 1.00 86.38 103 THR A C 1
ATOM 827 O O . THR A 1 103 ? 11.471 -2.573 -11.408 1.00 86.38 103 THR A O 1
ATOM 830 N N . GLU A 1 104 ? 9.472 -1.594 -11.718 1.00 89.50 104 GLU A N 1
ATOM 831 C CA . GLU A 1 104 ? 9.325 -1.096 -10.365 1.00 89.50 104 GLU A CA 1
ATOM 832 C C . GLU A 1 104 ? 8.384 -1.995 -9.569 1.00 89.50 104 GLU A C 1
ATOM 834 O O . GLU A 1 104 ? 7.371 -2.496 -10.059 1.00 89.50 104 GLU A O 1
ATOM 839 N N . GLU A 1 105 ? 8.753 -2.199 -8.317 1.00 89.81 105 GLU A N 1
ATOM 840 C CA . GLU A 1 105 ? 8.017 -2.978 -7.344 1.00 89.81 105 GLU A CA 1
ATOM 841 C C . GLU A 1 105 ? 7.622 -2.075 -6.183 1.00 89.81 105 GLU A C 1
ATOM 843 O O . GLU A 1 105 ? 8.381 -1.186 -5.785 1.00 89.81 105 GLU A O 1
ATOM 848 N N . MET A 1 106 ? 6.450 -2.334 -5.614 1.00 92.62 106 MET A N 1
ATOM 849 C CA . MET A 1 106 ? 6.007 -1.749 -4.359 1.00 92.62 106 MET A CA 1
ATOM 850 C C . MET A 1 106 ? 5.683 -2.860 -3.377 1.00 92.62 106 MET A C 1
ATOM 852 O O . MET A 1 106 ? 4.944 -3.783 -3.702 1.00 92.62 106 MET A O 1
ATOM 856 N N . GLU A 1 107 ? 6.184 -2.727 -2.155 1.00 92.06 107 GLU A N 1
ATOM 857 C CA . GLU A 1 107 ? 5.821 -3.585 -1.035 1.00 92.06 107 GLU A CA 1
ATOM 858 C C . GLU A 1 107 ? 5.471 -2.708 0.163 1.00 92.06 107 GLU A C 1
ATOM 860 O O . GLU A 1 107 ? 6.190 -1.752 0.473 1.00 92.06 107 GLU A O 1
ATOM 865 N N . PHE A 1 108 ? 4.369 -3.010 0.849 1.00 93.31 108 PHE A N 1
ATOM 866 C CA . PHE A 1 108 ? 4.066 -2.333 2.101 1.00 93.31 108 PHE A CA 1
ATOM 867 C C . PHE A 1 108 ? 3.488 -3.237 3.177 1.00 93.31 108 PHE A C 1
ATOM 869 O O . PHE A 1 108 ? 2.757 -4.186 2.903 1.00 93.31 108 PHE A O 1
ATOM 876 N N . LYS A 1 109 ? 3.760 -2.845 4.422 1.00 93.56 109 LYS A N 1
ATOM 877 C CA . LYS A 1 109 ? 3.033 -3.227 5.629 1.00 93.56 109 LYS A CA 1
ATOM 878 C C . LYS A 1 109 ? 2.317 -1.996 6.169 1.00 93.56 109 LYS A C 1
ATOM 880 O O . LYS A 1 109 ? 2.955 -1.034 6.600 1.00 93.56 109 LYS A O 1
ATOM 885 N N . LEU A 1 110 ? 0.993 -2.048 6.183 1.00 94.62 110 LEU A N 1
ATOM 886 C CA . LEU A 1 110 ? 0.120 -0.981 6.650 1.00 94.62 110 LEU A CA 1
ATOM 887 C C . LEU A 1 110 ? -0.579 -1.412 7.946 1.00 94.62 110 LEU A C 1
ATOM 889 O O . LEU A 1 110 ? -1.470 -2.263 7.900 1.00 94.62 110 LEU A O 1
ATOM 893 N N . PRO A 1 111 ? -0.211 -0.839 9.106 1.00 94.19 111 PRO A N 1
ATOM 894 C CA . PRO A 1 111 ? -0.938 -1.083 10.343 1.00 94.19 111 PRO A CA 1
ATOM 895 C C . PRO A 1 111 ? -2.380 -0.583 10.240 1.00 94.19 111 PRO A C 1
ATOM 897 O O . PRO A 1 111 ? -2.612 0.566 9.872 1.00 94.19 111 PRO A O 1
ATOM 900 N N . LEU A 1 112 ? -3.348 -1.385 10.678 1.00 93.06 112 LEU A N 1
ATOM 901 C CA . LEU A 1 112 ? -4.771 -1.017 10.704 1.00 93.06 112 LEU A CA 1
ATOM 902 C C . LEU A 1 112 ? -5.046 0.229 11.558 1.00 93.06 112 LEU A C 1
ATOM 904 O O . LEU A 1 112 ? -5.956 1.004 11.276 1.00 93.06 112 LEU A O 1
ATOM 908 N N . SER A 1 113 ? -4.194 0.485 12.555 1.00 93.94 113 SER A N 1
ATOM 909 C CA . SER A 1 113 ? -4.247 1.718 13.348 1.00 93.94 113 SER A CA 1
ATOM 910 C C . SER A 1 113 ? -4.026 2.996 12.522 1.00 93.94 113 SER A C 1
ATOM 912 O O . SER A 1 113 ? -4.491 4.062 12.923 1.00 93.94 113 SER A O 1
ATOM 914 N N . GLU A 1 114 ? -3.359 2.920 11.362 1.00 95.94 114 GLU A N 1
ATOM 915 C CA . GLU A 1 114 ? -3.250 4.062 10.443 1.00 95.94 114 GLU A CA 1
ATOM 916 C C . GLU A 1 114 ? -4.590 4.403 9.786 1.00 95.94 114 GLU A C 1
ATOM 918 O O . GLU A 1 114 ? -4.833 5.570 9.486 1.00 95.94 114 GLU A O 1
ATOM 923 N N . LEU A 1 115 ? -5.469 3.407 9.661 1.00 94.62 115 LEU A N 1
ATOM 924 C CA . LEU A 1 115 ? -6.820 3.499 9.110 1.00 94.62 115 LEU A CA 1
ATOM 925 C C . LEU A 1 115 ? -7.882 3.807 10.179 1.00 94.62 115 LEU A C 1
ATOM 927 O O . LEU A 1 115 ? -9.067 3.876 9.871 1.00 94.62 115 LEU A O 1
ATOM 931 N N . GLY A 1 116 ? -7.482 3.956 11.447 1.00 92.06 116 GLY A N 1
ATOM 932 C CA . GLY A 1 116 ? -8.428 4.088 12.559 1.00 92.06 116 GLY A CA 1
ATOM 933 C C . GLY A 1 116 ? -9.233 2.810 12.831 1.00 92.06 116 GLY A C 1
ATOM 934 O O . GLY A 1 116 ? -10.307 2.887 13.424 1.00 92.06 116 GLY A O 1
ATOM 935 N N . ILE A 1 117 ? -8.730 1.647 12.402 1.00 89.69 117 ILE A N 1
ATOM 936 C CA . ILE A 1 117 ? -9.388 0.344 12.549 1.00 89.69 117 ILE A CA 1
ATOM 937 C C . ILE A 1 117 ? -8.696 -0.450 13.658 1.00 89.69 117 ILE A C 1
ATOM 939 O O . ILE A 1 117 ? -7.470 -0.575 13.690 1.00 89.69 117 ILE A O 1
ATOM 943 N N . THR A 1 118 ? -9.489 -1.003 14.574 1.00 82.12 118 THR A N 1
ATOM 944 C CA . THR A 1 118 ? -9.013 -1.855 15.670 1.00 82.12 118 THR A CA 1
ATOM 945 C C . THR A 1 118 ? -9.318 -3.315 15.363 1.00 82.12 118 THR A C 1
ATOM 947 O O . THR A 1 118 ? -10.419 -3.787 15.638 1.00 82.12 118 THR A O 1
ATOM 950 N N . GLY A 1 119 ? -8.339 -4.030 14.810 1.00 68.94 119 GLY A N 1
ATOM 951 C CA . GLY A 1 119 ? -8.489 -5.442 14.464 1.00 68.94 119 GLY A CA 1
ATOM 952 C C . GLY A 1 119 ? -9.393 -5.690 13.253 1.00 68.94 119 GLY A C 1
ATOM 953 O O . GLY A 1 119 ? -10.321 -4.936 12.977 1.00 68.94 119 GLY A O 1
ATOM 954 N N . THR A 1 120 ? -9.125 -6.763 12.513 1.00 63.00 120 THR A N 1
ATOM 955 C CA . THR A 1 120 ? -9.905 -7.141 11.316 1.00 63.00 120 THR A CA 1
ATOM 956 C C . THR A 1 120 ? -10.363 -8.589 11.322 1.00 63.00 120 THR A C 1
ATOM 958 O O . THR A 1 120 ? -10.720 -9.102 10.268 1.00 63.00 120 THR A O 1
ATOM 961 N N . THR A 1 121 ? -10.377 -9.276 12.470 1.00 64.56 121 THR A N 1
ATOM 962 C CA . THR A 1 121 ? -10.843 -10.672 12.534 1.00 64.56 121 THR A CA 1
ATOM 963 C C . THR A 1 121 ? -12.192 -10.826 11.825 1.00 64.56 121 THR A C 1
ATOM 965 O O . THR A 1 121 ? -13.195 -10.289 12.289 1.00 64.56 121 THR A O 1
ATOM 968 N N . SER A 1 122 ? -12.196 -11.567 10.714 1.00 69.69 122 SER A N 1
ATOM 969 C CA . SER A 1 122 ? -13.349 -11.851 9.843 1.00 69.69 122 SER A CA 1
ATOM 970 C C . SER A 1 122 ? -13.863 -10.709 8.951 1.00 69.69 122 SER A C 1
ATOM 972 O O . SER A 1 122 ? -14.956 -10.830 8.406 1.00 69.69 122 SER A O 1
ATOM 974 N N . GLN A 1 123 ? -13.112 -9.622 8.758 1.00 80.31 123 GLN A N 1
ATOM 975 C CA . GLN A 1 123 ? -13.475 -8.577 7.790 1.00 80.31 123 GLN A CA 1
ATOM 976 C C . GLN A 1 123 ? -12.888 -8.886 6.412 1.00 80.31 123 GLN A C 1
ATOM 978 O O . GLN A 1 123 ? -11.721 -9.257 6.316 1.00 80.31 123 GLN A O 1
ATOM 983 N N . GLU A 1 124 ? -13.663 -8.705 5.345 1.00 88.38 124 GLU A N 1
ATOM 984 C CA . GLU A 1 124 ? -13.112 -8.740 3.991 1.00 88.38 124 GLU A CA 1
ATOM 985 C C . GLU A 1 124 ? -12.231 -7.507 3.760 1.00 88.38 124 GLU A C 1
ATOM 987 O O . GLU A 1 124 ? -12.589 -6.383 4.125 1.00 88.38 124 GLU A O 1
ATOM 992 N N . ILE A 1 125 ? -11.056 -7.735 3.181 1.00 91.12 125 ILE A N 1
ATOM 993 C CA . ILE A 1 125 ? -10.109 -6.700 2.795 1.00 91.12 125 ILE A CA 1
ATOM 994 C C . ILE A 1 125 ? -9.864 -6.844 1.302 1.00 91.12 125 ILE A C 1
ATOM 996 O O . ILE A 1 125 ? -9.480 -7.920 0.835 1.00 91.12 125 ILE A O 1
ATOM 1000 N N . THR A 1 126 ? -10.061 -5.757 0.561 1.00 92.62 126 THR A N 1
ATOM 1001 C CA . THR A 1 126 ? -9.848 -5.745 -0.886 1.00 92.62 126 THR A CA 1
ATOM 1002 C C . THR A 1 126 ? -8.922 -4.628 -1.321 1.00 92.62 126 THR A C 1
ATOM 1004 O O . THR A 1 126 ? -8.874 -3.574 -0.695 1.00 92.62 126 THR A O 1
ATOM 1007 N N . MET A 1 127 ? -8.178 -4.860 -2.399 1.00 92.44 127 MET A N 1
ATOM 1008 C CA . MET A 1 127 ? -7.332 -3.851 -3.033 1.00 92.44 127 MET A CA 1
ATOM 1009 C C . MET A 1 127 ? -7.580 -3.850 -4.536 1.00 92.44 127 MET A C 1
ATOM 1011 O O . MET A 1 127 ? -7.544 -4.908 -5.166 1.00 92.44 127 MET A O 1
ATOM 1015 N N . THR A 1 128 ? -7.778 -2.665 -5.109 1.00 92.38 128 THR A N 1
ATOM 1016 C CA . THR A 1 128 ? -7.890 -2.468 -6.562 1.00 92.38 128 THR A CA 1
ATOM 1017 C C . THR A 1 128 ? -7.022 -1.309 -7.020 1.00 92.38 128 THR A C 1
ATOM 1019 O O . THR A 1 128 ? -6.761 -0.386 -6.252 1.00 92.38 128 THR A O 1
ATOM 1022 N N . ASN A 1 129 ? -6.607 -1.326 -8.286 1.00 90.44 129 ASN A N 1
ATOM 1023 C CA . ASN A 1 129 ? -6.129 -0.131 -8.971 1.00 90.44 129 ASN A CA 1
ATOM 1024 C C . ASN A 1 129 ? -6.563 -0.180 -10.436 1.00 90.44 129 ASN A C 1
ATOM 1026 O O . ASN A 1 129 ? -5.929 -0.845 -11.248 1.00 90.44 129 ASN A O 1
ATOM 1030 N N . ARG A 1 130 ? -7.629 0.551 -10.781 1.00 87.50 130 ARG A N 1
ATOM 1031 C CA . ARG A 1 130 ? -8.224 0.513 -12.130 1.00 87.50 130 ARG A CA 1
ATOM 1032 C C . ARG A 1 130 ? -7.305 1.031 -13.236 1.00 87.50 130 ARG A C 1
ATOM 1034 O O . ARG A 1 130 ? -7.512 0.696 -14.396 1.00 87.50 130 ARG A O 1
ATOM 1041 N N . ASN A 1 131 ? -6.269 1.802 -12.898 1.00 85.12 131 ASN A N 1
ATOM 1042 C CA . ASN A 1 131 ? -5.260 2.216 -13.879 1.00 85.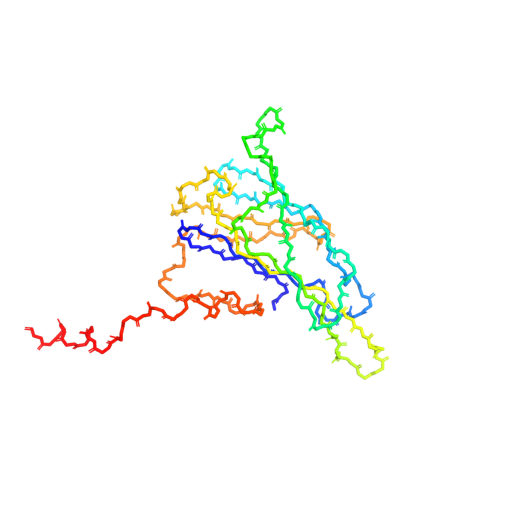12 131 ASN A CA 1
ATOM 1043 C C . ASN A 1 131 ? -4.386 1.036 -14.337 1.00 85.12 131 ASN A C 1
ATOM 1045 O O . ASN A 1 131 ? -3.741 1.122 -15.376 1.00 85.12 131 ASN A O 1
ATOM 1049 N N . LEU A 1 132 ? -4.359 -0.051 -13.558 1.00 83.75 132 LEU A N 1
ATOM 1050 C CA . LEU A 1 132 ? -3.584 -1.267 -13.810 1.00 83.75 132 LEU A CA 1
ATOM 1051 C C . LEU A 1 132 ? -4.453 -2.423 -14.332 1.00 83.75 132 LEU A C 1
ATOM 1053 O O . LEU A 1 132 ? -3.953 -3.525 -14.540 1.00 83.75 132 LEU A O 1
ATOM 1057 N N . GLY A 1 133 ? -5.746 -2.167 -14.553 1.00 81.75 133 GLY A N 1
ATOM 1058 C CA . GLY A 1 133 ? -6.751 -3.149 -14.949 1.00 81.75 133 GLY A CA 1
ATOM 1059 C C . GLY A 1 133 ? -7.841 -3.344 -13.892 1.00 81.75 133 GLY A C 1
ATOM 1060 O O . GLY A 1 133 ? -7.796 -2.786 -12.799 1.00 81.75 133 GLY A O 1
ATOM 1061 N N . ASP A 1 134 ? -8.839 -4.164 -14.215 1.00 78.88 134 ASP A N 1
ATOM 1062 C CA . ASP A 1 134 ? -10.053 -4.330 -13.398 1.00 78.88 134 ASP A CA 1
ATOM 1063 C C . ASP A 1 134 ? -9.934 -5.411 -12.306 1.00 78.88 134 ASP A C 1
ATOM 1065 O O . ASP A 1 134 ? -10.928 -5.907 -11.771 1.00 78.88 134 ASP A O 1
ATOM 1069 N N . GLN A 1 135 ? -8.708 -5.810 -11.974 1.00 76.69 135 GLN A N 1
ATOM 1070 C CA . GLN A 1 135 ? -8.437 -6.863 -11.002 1.00 76.69 135 GLN A CA 1
ATOM 1071 C C . GLN A 1 135 ? -8.695 -6.367 -9.574 1.00 76.69 135 GLN A C 1
ATOM 1073 O O . GLN A 1 135 ? -8.316 -5.256 -9.196 1.00 76.69 135 GLN A O 1
ATOM 1078 N N . THR A 1 136 ? -9.314 -7.228 -8.765 1.00 81.12 136 THR A N 1
ATOM 1079 C CA . THR A 1 136 ? -9.512 -7.004 -7.329 1.00 81.12 136 THR A CA 1
ATOM 1080 C C . THR A 1 136 ? -8.843 -8.121 -6.552 1.00 81.12 136 THR A C 1
ATOM 1082 O O . THR A 1 136 ? -9.114 -9.299 -6.781 1.00 81.12 136 THR A O 1
ATOM 1085 N N . LEU A 1 137 ? -7.955 -7.754 -5.632 1.00 77.75 137 LEU A N 1
ATOM 1086 C CA . LEU A 1 137 ? -7.370 -8.693 -4.684 1.00 77.75 137 LEU A CA 1
ATOM 1087 C C . LEU A 1 137 ? -8.267 -8.790 -3.460 1.00 77.75 137 LEU A C 1
ATOM 1089 O O . LEU A 1 137 ? -8.752 -7.767 -2.989 1.00 77.75 137 LEU A O 1
ATOM 1093 N N . HIS A 1 138 ? -8.439 -10.002 -2.934 1.00 84.50 138 HIS A N 1
ATOM 1094 C CA . HIS A 1 138 ? -9.283 -10.286 -1.775 1.00 84.50 138 HIS A CA 1
ATOM 1095 C C . HIS A 1 138 ? -8.492 -11.055 -0.717 1.00 84.50 138 HIS A C 1
ATOM 1097 O O . HIS A 1 138 ? -7.773 -12.006 -1.034 1.00 84.50 138 HIS A O 1
ATOM 1103 N N . VAL A 1 139 ? -8.661 -10.681 0.548 1.00 80.81 139 VAL A N 1
ATOM 1104 C CA . VAL A 1 139 ? -8.201 -11.458 1.702 1.00 80.81 139 VAL A CA 1
ATOM 1105 C C . VAL A 1 139 ? -9.165 -11.276 2.872 1.00 80.81 139 VAL A C 1
ATOM 1107 O O . VAL A 1 139 ? -9.779 -10.227 3.025 1.00 80.81 139 VAL A O 1
ATOM 1110 N N . MET A 1 140 ? -9.287 -12.288 3.727 1.00 76.44 140 MET A N 1
ATOM 1111 C CA . MET A 1 140 ? -10.034 -12.177 4.980 1.00 76.44 140 MET A CA 1
ATOM 1112 C C . MET A 1 140 ? -9.090 -11.751 6.114 1.00 76.44 140 MET A C 1
ATOM 1114 O O . MET A 1 140 ? -8.047 -12.367 6.344 1.00 76.44 140 MET A O 1
ATOM 1118 N N . GLY A 1 141 ? -9.445 -10.700 6.847 1.00 65.12 141 GLY A N 1
ATOM 1119 C CA . GLY A 1 141 ? -8.711 -10.228 8.014 1.00 65.12 141 GLY A CA 1
ATOM 1120 C C . GLY A 1 141 ? -8.661 -11.297 9.109 1.00 65.12 141 GLY A C 1
ATOM 1121 O O . GLY A 1 141 ? -9.653 -11.961 9.417 1.00 65.12 141 GLY A O 1
ATOM 1122 N N . GLY A 1 142 ? -7.471 -11.526 9.665 1.00 61.59 142 GLY A N 1
ATOM 1123 C CA . GLY A 1 142 ? -7.218 -12.638 10.587 1.00 61.59 142 GLY A CA 1
ATOM 1124 C C . GLY A 1 142 ? -7.149 -14.035 9.944 1.00 61.59 142 GLY A C 1
ATOM 1125 O O . GLY A 1 142 ? -6.957 -15.004 10.671 1.00 61.59 142 GLY A O 1
ATOM 1126 N N . SER A 1 143 ? -7.259 -14.168 8.614 1.00 54.59 143 SER A N 1
ATOM 1127 C CA . SER A 1 143 ? -7.192 -15.466 7.912 1.00 54.59 143 SER A CA 1
ATOM 1128 C C . SER A 1 143 ? -5.784 -16.057 7.807 1.00 54.59 143 SER A C 1
ATOM 1130 O O . SER A 1 143 ? -5.620 -17.178 7.323 1.00 54.59 143 SER A O 1
ATOM 1132 N N . THR A 1 144 ? -4.762 -15.336 8.262 1.00 50.69 144 THR A N 1
ATOM 1133 C CA . THR A 1 144 ? -3.429 -15.895 8.466 1.00 50.69 144 THR A CA 1
ATOM 1134 C C . THR A 1 144 ? -3.310 -16.343 9.925 1.00 50.69 144 THR A C 1
ATOM 1136 O O . THR A 1 144 ? -2.932 -15.587 10.816 1.00 50.69 144 THR A O 1
ATOM 1139 N N . GLY A 1 145 ? -3.659 -17.609 10.189 1.00 46.19 145 GLY A N 1
ATOM 1140 C CA . GLY A 1 145 ? -3.159 -18.312 11.377 1.00 46.19 145 GLY A CA 1
ATOM 1141 C C . GLY A 1 145 ? -1.616 -18.321 11.401 1.00 46.19 145 GLY A C 1
ATOM 1142 O O . GLY A 1 145 ? -0.997 -17.845 10.451 1.00 46.19 145 GLY A O 1
ATOM 1143 N N . PRO A 1 146 ? -0.960 -18.871 12.443 1.00 40.41 146 PRO A N 1
ATOM 1144 C CA . PRO A 1 146 ? 0.404 -18.506 12.850 1.00 40.41 146 PRO A CA 1
ATOM 1145 C C . PRO A 1 146 ? 1.508 -18.458 11.781 1.00 40.41 146 PRO A C 1
ATOM 1147 O O . PRO A 1 146 ? 2.500 -17.780 12.014 1.00 40.41 146 PRO A O 1
ATOM 1150 N N . VAL A 1 147 ? 1.397 -19.137 10.638 1.00 48.38 147 VAL A N 1
ATOM 1151 C CA . VAL A 1 147 ? 2.365 -19.056 9.534 1.00 48.38 147 VAL A CA 1
ATOM 1152 C C . VAL A 1 147 ? 1.670 -19.459 8.230 1.00 48.38 147 VAL A C 1
ATOM 1154 O O . VAL A 1 147 ? 1.343 -20.628 8.103 1.00 48.38 147 VAL A O 1
ATOM 1157 N N . VAL A 1 148 ? 1.470 -18.532 7.283 1.00 40.03 148 VAL A N 1
ATOM 1158 C CA . VAL A 1 148 ? 1.847 -18.626 5.848 1.00 40.03 148 VAL A CA 1
ATOM 1159 C C . VAL A 1 148 ? 1.703 -17.209 5.270 1.00 40.03 148 VAL A C 1
ATOM 1161 O O . VAL A 1 148 ? 0.665 -16.844 4.723 1.00 40.03 148 VAL A O 1
ATOM 1164 N N . LEU A 1 149 ? 2.743 -16.380 5.396 1.00 44.00 149 LEU A N 1
ATOM 1165 C CA . LEU A 1 149 ? 2.888 -15.235 4.497 1.00 44.00 149 LEU A CA 1
ATOM 1166 C C . LEU A 1 149 ? 3.419 -15.800 3.180 1.00 44.00 149 LEU A C 1
ATOM 1168 O O . LEU A 1 149 ? 4.551 -16.282 3.120 1.00 44.00 149 LEU A O 1
ATOM 1172 N N . ALA A 1 150 ? 2.576 -15.831 2.148 1.00 40.91 150 ALA A N 1
ATOM 1173 C CA . ALA A 1 150 ? 3.020 -16.218 0.820 1.00 40.91 150 ALA A CA 1
ATOM 1174 C C . ALA A 1 150 ? 4.110 -15.234 0.365 1.00 40.91 150 ALA A C 1
ATOM 1176 O O . ALA A 1 150 ? 3.918 -14.021 0.390 1.00 40.91 150 ALA A O 1
ATOM 1177 N N . ILE A 1 151 ? 5.273 -15.779 0.010 1.00 41.81 151 ILE A N 1
ATOM 1178 C CA . ILE A 1 151 ? 6.439 -15.037 -0.467 1.00 41.81 151 ILE A CA 1
ATOM 1179 C C . ILE A 1 151 ? 6.096 -14.477 -1.850 1.00 41.81 151 ILE A C 1
ATOM 1181 O O . ILE A 1 151 ? 6.083 -15.207 -2.839 1.00 41.81 151 ILE A O 1
ATOM 1185 N N . SER A 1 152 ? 5.807 -13.188 -1.921 1.00 41.28 152 SER A N 1
ATOM 1186 C CA . SER A 1 152 ? 5.730 -12.442 -3.176 1.00 41.28 152 SER A CA 1
ATOM 1187 C C . SER A 1 152 ? 6.177 -11.023 -2.883 1.00 41.28 152 SER A C 1
ATOM 1189 O O . SER A 1 152 ? 5.339 -10.163 -2.693 1.00 41.28 152 SER A O 1
ATOM 1191 N N . GLY A 1 153 ? 7.487 -10.836 -2.718 1.00 52.84 153 GLY A N 1
ATOM 1192 C CA . GLY A 1 153 ? 8.138 -9.574 -2.352 1.00 52.84 153 GLY A CA 1
ATOM 1193 C C . GLY A 1 153 ? 9.475 -9.799 -1.637 1.00 52.84 153 GLY A C 1
ATOM 1194 O O . GLY A 1 153 ? 9.719 -10.878 -1.081 1.00 52.84 153 GLY A O 1
ATOM 1195 N N . PHE A 1 154 ? 10.367 -8.805 -1.669 1.00 55.62 154 PHE A N 1
ATOM 1196 C CA . PHE A 1 154 ? 11.650 -8.858 -0.971 1.00 55.62 154 PHE A CA 1
ATOM 1197 C C . PHE A 1 154 ? 11.459 -8.418 0.491 1.00 55.62 154 PHE A C 1
ATOM 1199 O O . PHE A 1 154 ? 11.577 -7.253 0.851 1.00 55.62 154 PHE A O 1
ATOM 1206 N N . ALA A 1 155 ? 11.289 -9.427 1.349 1.00 56.41 155 ALA A N 1
ATOM 1207 C CA . ALA A 1 155 ? 11.645 -9.431 2.770 1.00 56.41 155 ALA A CA 1
ATOM 1208 C C . ALA A 1 155 ? 10.659 -8.924 3.843 1.00 56.41 155 ALA A C 1
ATOM 1210 O O . ALA A 1 155 ? 10.982 -9.129 5.018 1.00 56.41 155 ALA A O 1
ATOM 1211 N N . ILE A 1 156 ? 9.449 -8.409 3.573 1.00 51.88 156 ILE A N 1
ATOM 1212 C CA . ILE A 1 156 ? 8.554 -8.062 4.708 1.00 51.88 156 ILE A CA 1
ATOM 1213 C C . ILE A 1 156 ? 7.961 -9.320 5.385 1.00 51.88 156 ILE A C 1
ATOM 1215 O O . ILE A 1 156 ? 7.655 -9.301 6.581 1.00 51.88 156 ILE A O 1
ATOM 1219 N N . ALA A 1 157 ? 7.959 -10.472 4.704 1.00 42.47 157 ALA A N 1
ATOM 1220 C CA . ALA A 1 157 ? 7.668 -11.769 5.325 1.00 42.47 157 ALA A CA 1
ATOM 1221 C C . ALA A 1 157 ? 8.823 -12.346 6.178 1.00 42.47 157 ALA A C 1
ATOM 1223 O O . ALA A 1 157 ? 8.580 -13.193 7.037 1.00 42.47 157 ALA A O 1
ATOM 1224 N N . LEU A 1 158 ? 10.075 -11.902 5.991 1.00 40.25 158 LEU A N 1
ATOM 1225 C CA . LEU A 1 158 ? 11.235 -12.540 6.636 1.00 40.25 158 LEU A CA 1
ATOM 1226 C C . LEU A 1 158 ? 11.451 -12.100 8.095 1.00 40.25 158 LEU A C 1
ATOM 1228 O O . LEU A 1 158 ? 12.006 -12.864 8.882 1.00 40.25 158 LEU A O 1
ATOM 1232 N N . PHE A 1 159 ? 10.965 -10.923 8.504 1.00 38.66 159 PHE A N 1
ATOM 1233 C CA . PHE A 1 159 ? 11.143 -10.440 9.883 1.00 38.66 159 PHE A CA 1
ATOM 1234 C C . PHE A 1 159 ? 10.070 -10.915 10.877 1.00 38.66 159 PHE A C 1
ATOM 1236 O O . PHE A 1 159 ? 10.302 -10.870 12.085 1.00 38.66 159 PHE A O 1
ATOM 1243 N N . ALA A 1 160 ? 8.921 -11.414 10.411 1.00 38.22 160 ALA A N 1
ATOM 1244 C CA . ALA A 1 160 ? 7.858 -11.911 11.294 1.00 38.22 160 ALA A CA 1
ATOM 1245 C C . ALA A 1 160 ? 8.152 -13.309 11.886 1.00 38.22 160 ALA A C 1
ATOM 1247 O O . ALA A 1 160 ? 7.574 -13.683 12.902 1.00 38.22 160 ALA A O 1
ATOM 1248 N N . VAL A 1 161 ? 9.082 -14.070 11.295 1.00 38.16 161 VAL A N 1
ATOM 1249 C CA . VAL A 1 161 ? 9.345 -15.481 11.646 1.00 38.16 161 VAL A CA 1
ATOM 1250 C C . VAL A 1 161 ? 10.327 -15.649 12.826 1.00 38.16 161 VAL A C 1
ATOM 1252 O O . VAL A 1 161 ? 10.473 -16.742 13.366 1.00 38.16 161 VAL A O 1
ATOM 1255 N N . ILE A 1 162 ? 10.974 -14.584 13.319 1.00 36.97 162 ILE A N 1
ATOM 1256 C CA . ILE A 1 162 ? 12.093 -14.702 14.288 1.00 36.97 162 ILE A CA 1
ATOM 1257 C C . ILE A 1 162 ? 11.643 -14.720 15.771 1.00 36.97 162 ILE A C 1
ATOM 1259 O O . ILE A 1 162 ? 12.451 -14.557 16.681 1.00 36.97 162 ILE A O 1
ATOM 1263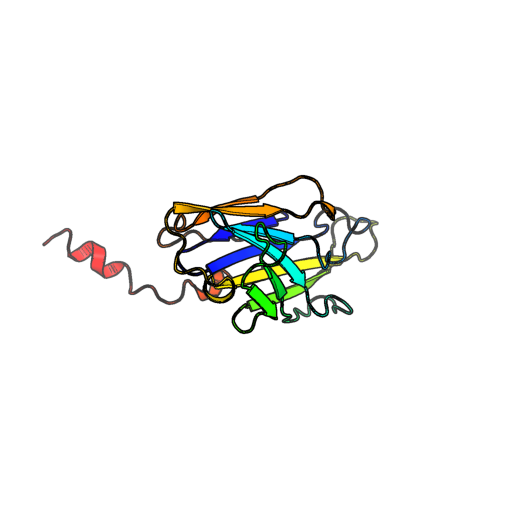 N N . LYS A 1 163 ? 10.359 -14.956 16.074 1.00 35.22 163 LYS A N 1
ATOM 1264 C CA . LYS A 1 163 ? 9.907 -15.210 17.460 1.00 35.22 163 LYS A CA 1
ATOM 1265 C C . LYS A 1 163 ? 8.954 -16.400 17.561 1.00 35.22 163 LYS A C 1
ATOM 1267 O O . LYS A 1 163 ? 7.827 -16.261 18.019 1.00 35.22 163 LYS A O 1
ATOM 1272 N N . MET A 1 164 ? 9.426 -17.589 17.198 1.00 38.84 164 MET A N 1
ATOM 1273 C CA . MET A 1 164 ? 8.852 -18.827 17.734 1.00 38.84 164 MET A CA 1
ATOM 1274 C C . MET A 1 164 ? 9.722 -19.340 18.892 1.00 38.84 164 MET A C 1
ATOM 1276 O O . MET A 1 164 ? 10.905 -19.623 18.679 1.00 38.84 164 MET A O 1
ATOM 1280 N N . PRO A 1 165 ? 9.174 -19.505 20.111 1.00 38.81 165 PRO A N 1
ATOM 1281 C CA . PRO A 1 165 ? 9.744 -20.446 21.059 1.00 38.81 165 PRO A CA 1
ATOM 1282 C C . PRO A 1 165 ? 9.696 -21.844 20.427 1.00 38.81 165 PRO A C 1
ATOM 1284 O O . PRO A 1 165 ? 8.724 -22.225 19.777 1.00 38.81 165 PRO A O 1
ATOM 1287 N N . LYS A 1 166 ? 10.802 -22.572 20.556 1.00 38.12 166 LYS A N 1
ATOM 1288 C CA . LYS A 1 166 ? 11.075 -23.859 19.908 1.00 38.12 166 LYS A CA 1
ATOM 1289 C C . LYS A 1 166 ? 9.894 -24.838 20.047 1.00 38.12 166 LYS A C 1
ATOM 1291 O O . LYS A 1 166 ? 9.507 -25.192 21.154 1.00 38.12 166 LYS A O 1
ATOM 1296 N N . ILE A 1 167 ? 9.428 -25.373 18.915 1.00 50.00 167 ILE A N 1
ATOM 1297 C CA . ILE A 1 167 ? 8.398 -26.430 18.767 1.00 50.00 167 ILE A CA 1
ATOM 1298 C C . ILE A 1 167 ? 8.701 -27.723 19.563 1.00 50.00 167 ILE A C 1
ATOM 1300 O O . ILE A 1 167 ? 7.836 -28.584 19.713 1.00 50.00 167 ILE A O 1
ATOM 1304 N N . ASN A 1 168 ? 9.895 -27.862 20.143 1.00 42.69 168 ASN A N 1
ATOM 1305 C CA . ASN A 1 168 ? 10.282 -29.044 20.912 1.00 42.69 168 ASN A CA 1
ATOM 1306 C C . ASN A 1 168 ? 9.513 -29.225 22.235 1.00 42.69 168 ASN A C 1
ATOM 1308 O O . ASN A 1 168 ? 9.569 -30.318 22.791 1.00 42.69 168 ASN A O 1
ATOM 1312 N N . GLU A 1 169 ? 8.779 -28.220 22.728 1.00 46.25 169 GLU A N 1
ATOM 1313 C CA . GLU A 1 169 ? 8.001 -28.361 23.973 1.00 46.25 169 GLU A CA 1
ATOM 1314 C C . GLU A 1 169 ? 6.565 -28.866 23.757 1.00 46.25 169 GLU A C 1
ATOM 1316 O O . GLU A 1 169 ? 6.038 -29.587 24.601 1.00 46.25 169 GLU A O 1
ATOM 1321 N N . LEU A 1 170 ? 5.969 -28.630 22.582 1.00 43.53 170 LEU A N 1
ATOM 1322 C CA . LEU A 1 170 ? 4.616 -29.110 22.254 1.00 43.53 170 LEU A CA 1
ATOM 1323 C C . LEU A 1 170 ? 4.538 -30.632 22.042 1.00 43.53 170 LEU A C 1
ATOM 1325 O O . LEU A 1 170 ? 3.452 -31.201 22.068 1.00 43.53 170 LEU A O 1
ATOM 1329 N N . ARG A 1 171 ? 5.676 -31.317 21.858 1.00 40.06 171 ARG A N 1
ATOM 1330 C CA . ARG A 1 171 ? 5.730 -32.789 21.798 1.00 40.06 171 ARG A CA 1
ATOM 1331 C C . ARG A 1 171 ? 5.862 -33.464 23.164 1.00 40.06 171 ARG A C 1
ATOM 1333 O O . ARG A 1 171 ? 5.601 -34.659 23.240 1.00 40.06 171 ARG A O 1
ATOM 1340 N N . LYS A 1 172 ? 6.256 -32.743 24.221 1.00 45.09 172 LYS A N 1
ATOM 1341 C CA . LYS A 1 172 ? 6.378 -33.324 25.569 1.00 45.09 172 LYS A CA 1
ATOM 1342 C C . LYS A 1 172 ? 5.049 -33.346 26.322 1.00 45.09 172 LYS A C 1
ATOM 1344 O O . LYS A 1 172 ? 4.773 -34.333 26.983 1.00 45.09 172 LYS A O 1
ATOM 1349 N N . SER A 1 173 ? 4.188 -32.344 26.141 1.00 48.12 173 SER A N 1
ATOM 1350 C CA . SER A 1 173 ? 2.885 -32.284 26.830 1.00 48.12 173 SER A CA 1
ATOM 1351 C C . SER A 1 173 ? 1.792 -33.174 26.222 1.00 48.12 173 SER A C 1
ATOM 1353 O O . SER A 1 173 ? 0.653 -33.126 26.667 1.00 48.12 173 SER A O 1
ATOM 1355 N N . LEU A 1 174 ? 2.098 -33.915 25.153 1.00 44.59 174 LEU A N 1
ATOM 1356 C CA . LEU A 1 174 ? 1.189 -34.888 24.530 1.00 44.59 174 LEU A CA 1
ATOM 1357 C C . LEU A 1 174 ? 1.519 -36.335 24.940 1.00 44.59 174 LEU A C 1
ATOM 1359 O O . LEU A 1 174 ? 0.851 -37.260 24.485 1.00 44.59 174 LEU A O 1
ATOM 1363 N N . HIS A 1 175 ? 2.539 -36.528 25.784 1.00 48.97 175 HIS A N 1
ATOM 1364 C CA . HIS A 1 175 ? 2.968 -37.833 26.295 1.00 48.97 175 HIS A CA 1
ATOM 1365 C C . HIS A 1 175 ? 3.200 -37.863 27.820 1.00 48.97 175 HIS A C 1
ATOM 1367 O O . HIS A 1 175 ? 3.812 -38.809 28.313 1.00 48.97 175 HIS A O 1
ATOM 1373 N N . GLU A 1 176 ? 2.675 -36.884 28.558 1.00 44.75 176 GLU A N 1
ATOM 1374 C CA . GLU A 1 176 ? 2.475 -36.948 30.017 1.00 44.75 176 GLU A CA 1
ATOM 1375 C C . GLU A 1 176 ? 0.979 -36.836 30.322 1.00 44.75 176 GLU A C 1
ATOM 1377 O O . GLU A 1 176 ? 0.518 -37.548 31.241 1.00 44.75 176 GLU A O 1
#

InterPro domains:
  IPR026409 Firmicu-CTERM protein-sorting domain [TIGR04145] (1-168)

Secondary structure (DSSP, 8-state):
--EEEEE-SSEEEEEEES-SS-TTSS-SPP-S-EEEEETTEEEEEEESS---PPBT--EEE-EEEEEE-TTS--S-EEE-SS-EEEEEEEEE--STTS-SEEEEEEEEEEEGGGGT----TT-EEEEEEGGG-S-EEEEETT---SS-----SSSTTTSTTS-PPPGGGTTTTT--

Radius of gyration: 18.35 Å; chains: 1; bounding box: 40×51×58 Å

Organism: NCBI:txid2584183

Foldseek 3Di:
DQKAWDAEFWKIKIKGKQPQADLVDRFADDFWQKWKDWAPKIKTKGWDPRDDADEPDKDWTWIFIFIQDPVGGDPAGGIDDPKTKIKHKYWHPNDDPDPGGIHIMIIMIDTCVNVVDRTQQQIKMWIDHPVSPDDIHIDGYNPDDPDDPDDDDPDPNPVSPPDDDDPVVVVVVVPD

Sequence (176 aa):
KHESLLADQNNIYFYLNMSPEHGYGYSTIQPSGYELTVGDKQFSLTVQNPYNLQVNQPRKVNLQIWEHDKAGYGKVNKVTTKADVYLNRIPINVDKGVGQGYTEEMEFKLPLSELGITGTTSQEITMTNRNLGDQTLHVMGGSTGPVVLAISGFAIALFAVIKMPKINELRKSLHE

pLDDT: mean 76.9, std 19.78, range [35.22, 98.31]